Protein AF-A0AAU4R615-F1 (afdb_monomer)

Nearest PDB structures (foldseek):
  7slt-assembly1_C  TM=5.460E-01  e=6.188E-01  Locusta migratoria
  1qxx-assembly1_A-2  TM=3.269E-01  e=6.188E-01  Escherichia coli
  1ihr-assembly1_A  TM=3.620E-01  e=1.309E+00  Escherichia coli
  8c6j-assembly1_S  TM=3.219E-01  e=3.636E+00  Homo sapiens

Mean predicted aligned error: 5.18 Å

Foldseek 3Di:
DDDPNFDWDKDWDFDADPVRHGPDIDIDTDDPVSVLVSQQVVCVVVVHDRDDDDDPPD

Secondary structure (DSSP, 8-state):
-EETTEE-EEEEEEEE-TTS-EEEEEEEEESHHHHHHHHHHHHHHHTPPPPP------

Solvent-accessible surface area (backbone atoms only — not comparable to full-atom values): 3647 Å² total; per-residue (Å²): 93,72,56,90,94,39,65,32,50,68,52,78,48,75,42,60,44,98,86,68,44,80,72,45,76,49,79,47,57,34,56,66,70,41,35,37,53,49,45,34,60,47,12,69,78,69,75,46,86,62,63,80,84,80,78,76,90,114

Sequence (58 aa):
MQIEDTMVNGMDHILLDADGKIAEVTIFWRPLPSAVETQGHLAHLLGMWSWELRTDGK

Structure (mmCIF, N/CA/C/O backbone):
data_AF-A0AAU4R615-F1
#
_entry.id   AF-A0AAU4R615-F1
#
loop_
_atom_site.group_PDB
_atom_site.id
_atom_site.type_symbol
_atom_site.label_atom_id
_atom_site.label_alt_id
_atom_site.label_comp_id
_atom_site.label_asym_id
_atom_site.label_entity_id
_atom_site.label_seq_id
_atom_site.pdbx_PDB_ins_code
_atom_site.Cartn_x
_atom_site.Cartn_y
_atom_site.Cartn_z
_atom_site.occupancy
_atom_site.B_iso_or_equiv
_atom_site.auth_seq_id
_atom_site.auth_comp_id
_atom_site.auth_asym_id
_atom_site.auth_atom_id
_atom_site.pdbx_PDB_model_num
ATOM 1 N N . MET A 1 1 ? -5.357 5.254 -9.184 1.00 77.06 1 MET A N 1
ATOM 2 C CA . MET A 1 1 ? -4.725 6.385 -8.473 1.00 77.06 1 MET A CA 1
ATOM 3 C C . MET A 1 1 ? -3.506 6.813 -9.271 1.00 77.06 1 MET A C 1
ATOM 5 O O . MET A 1 1 ? -2.842 5.943 -9.824 1.00 77.06 1 MET A O 1
ATOM 9 N N . GLN A 1 2 ? -3.246 8.114 -9.373 1.00 77.75 2 GLN A N 1
ATOM 10 C CA . GLN A 1 2 ? -2.065 8.650 -10.049 1.00 77.75 2 GLN A CA 1
ATOM 11 C C . GLN A 1 2 ? -1.229 9.421 -9.028 1.00 77.75 2 GLN A C 1
ATOM 13 O O . GLN A 1 2 ? -1.778 10.248 -8.300 1.00 77.75 2 GLN A O 1
ATOM 18 N N . ILE A 1 3 ? 0.065 9.119 -8.962 1.00 75.88 3 ILE A N 1
ATOM 19 C CA . ILE A 1 3 ? 1.050 9.846 -8.158 1.00 75.88 3 ILE A CA 1
ATOM 20 C C . ILE A 1 3 ? 2.153 10.258 -9.121 1.00 75.88 3 ILE A C 1
ATOM 22 O O . ILE A 1 3 ? 2.819 9.398 -9.692 1.00 75.88 3 ILE A O 1
ATOM 26 N N . GLU A 1 4 ? 2.293 11.568 -9.323 1.00 81.75 4 GLU A N 1
ATOM 27 C CA . GLU A 1 4 ? 3.120 12.131 -10.395 1.00 81.75 4 GLU A CA 1
ATOM 28 C C . GLU A 1 4 ? 2.756 11.494 -11.751 1.00 81.75 4 GLU A C 1
ATOM 30 O O . GLU A 1 4 ? 1.585 11.509 -12.150 1.00 81.75 4 GLU A O 1
ATOM 35 N N . ASP A 1 5 ? 3.727 10.897 -12.436 1.00 83.94 5 ASP A N 1
ATOM 36 C CA . ASP A 1 5 ? 3.537 10.246 -13.733 1.00 83.94 5 ASP A CA 1
ATOM 37 C C . ASP A 1 5 ? 3.222 8.743 -13.614 1.00 83.94 5 ASP A C 1
ATOM 39 O O . ASP A 1 5 ? 2.962 8.071 -14.616 1.00 83.94 5 ASP A O 1
ATOM 43 N N . THR A 1 6 ? 3.175 8.200 -12.393 1.00 80.06 6 THR A N 1
ATOM 44 C CA . THR A 1 6 ? 2.944 6.775 -12.155 1.00 80.06 6 THR A CA 1
ATOM 45 C C . THR A 1 6 ? 1.463 6.481 -11.915 1.00 80.06 6 THR A C 1
ATOM 47 O O . THR A 1 6 ? 0.824 7.007 -10.997 1.00 80.06 6 THR A O 1
ATOM 50 N N . MET A 1 7 ? 0.902 5.575 -12.722 1.00 87.06 7 MET A N 1
ATOM 51 C CA . MET A 1 7 ? -0.469 5.092 -12.559 1.00 87.06 7 MET A CA 1
ATOM 52 C C . MET A 1 7 ? -0.495 3.723 -11.876 1.00 87.06 7 MET A C 1
ATOM 54 O O . MET A 1 7 ? 0.071 2.751 -12.377 1.00 87.06 7 MET A O 1
ATOM 58 N N . VAL A 1 8 ? -1.226 3.628 -10.763 1.00 87.38 8 VAL A N 1
ATOM 59 C CA . VAL A 1 8 ? -1.477 2.367 -10.054 1.00 87.38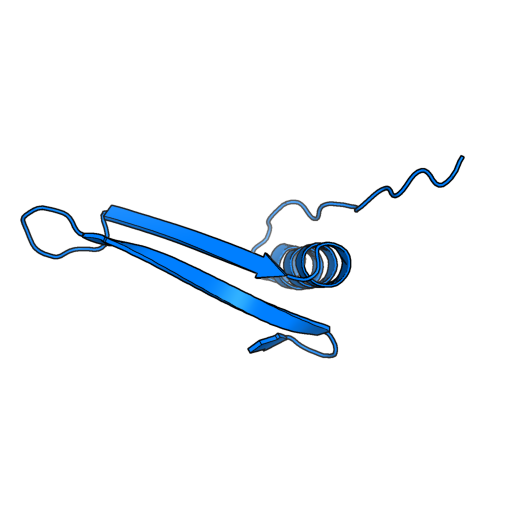 8 VAL A CA 1
ATOM 60 C C . VAL A 1 8 ? -2.971 2.104 -9.902 1.00 87.38 8 VAL A C 1
ATOM 62 O O . VAL A 1 8 ? -3.771 3.005 -9.629 1.00 87.38 8 VAL A O 1
ATOM 65 N N . ASN A 1 9 ? -3.351 0.837 -10.026 1.00 90.50 9 ASN A N 1
ATOM 66 C CA . ASN A 1 9 ? -4.613 0.330 -9.500 1.00 90.50 9 ASN A CA 1
ATOM 67 C C . ASN A 1 9 ? -4.347 -0.275 -8.128 1.00 90.50 9 ASN A C 1
ATOM 69 O O . ASN A 1 9 ? -3.307 -0.895 -7.924 1.00 90.50 9 ASN A O 1
ATOM 73 N N . GLY A 1 10 ? -5.273 -0.125 -7.192 1.00 88.94 10 GLY A N 1
ATOM 74 C CA . GLY A 1 10 ? -5.057 -0.616 -5.842 1.00 88.94 10 GLY A CA 1
ATOM 75 C C . GLY A 1 10 ? -6.331 -0.947 -5.097 1.00 88.94 10 GLY A C 1
ATOM 76 O O . GLY A 1 10 ? -7.431 -0.735 -5.606 1.00 88.94 10 GLY A O 1
ATOM 77 N N . MET A 1 11 ? -6.144 -1.496 -3.906 1.00 93.69 11 MET A N 1
ATOM 78 C CA . MET A 1 11 ? -7.196 -1.809 -2.953 1.00 93.69 11 MET A CA 1
ATOM 79 C C . MET A 1 11 ? -6.698 -1.478 -1.553 1.00 93.69 11 MET A C 1
ATOM 81 O O . MET A 1 11 ? -5.602 -1.899 -1.177 1.00 93.69 11 MET A O 1
ATOM 85 N N . ASP A 1 12 ? -7.554 -0.814 -0.788 1.00 93.38 12 ASP A N 1
ATOM 86 C CA . ASP A 1 12 ? -7.317 -0.525 0.618 1.00 93.38 12 ASP A CA 1
ATOM 87 C C . ASP A 1 12 ? -8.212 -1.442 1.454 1.00 93.38 12 ASP A C 1
ATOM 89 O O . ASP A 1 12 ? -9.428 -1.500 1.257 1.00 93.38 12 ASP A O 1
ATOM 93 N N . HIS A 1 13 ? -7.606 -2.178 2.379 1.00 95.81 13 HIS A N 1
ATOM 94 C CA . HIS A 1 13 ? -8.304 -2.961 3.387 1.00 95.81 13 HIS A CA 1
ATOM 95 C C . HIS A 1 13 ? -8.148 -2.268 4.738 1.00 95.81 13 HIS A C 1
ATOM 97 O O . HIS A 1 13 ? -7.030 -2.097 5.223 1.00 95.81 13 HIS A O 1
ATOM 103 N N . ILE A 1 14 ? -9.269 -1.862 5.333 1.00 97.56 14 ILE A N 1
ATOM 104 C CA . ILE A 1 14 ? -9.303 -1.122 6.596 1.00 97.56 14 ILE A CA 1
ATOM 105 C C . ILE A 1 14 ? -9.962 -2.008 7.647 1.00 97.56 14 ILE A C 1
ATOM 107 O O . ILE A 1 14 ? -11.136 -2.358 7.517 1.00 97.56 14 ILE A O 1
ATOM 111 N N . LEU A 1 15 ? -9.213 -2.347 8.694 1.00 98.12 15 LEU A N 1
ATOM 112 C CA . LEU A 1 15 ? -9.740 -3.031 9.868 1.00 98.12 15 LEU A CA 1
ATOM 113 C C . LEU A 1 15 ? -10.076 -1.998 10.941 1.00 98.12 15 LEU A C 1
ATOM 115 O O . LEU A 1 15 ? -9.231 -1.178 11.312 1.00 98.12 15 LEU A O 1
ATOM 119 N N . LEU A 1 16 ? -11.304 -2.062 11.451 1.00 98.38 16 LEU A N 1
ATOM 120 C CA . LEU A 1 16 ? -11.749 -1.232 12.565 1.00 98.38 16 LEU A CA 1
ATOM 121 C C . LEU A 1 16 ? -11.702 -2.017 13.883 1.00 98.38 16 LEU A C 1
ATOM 123 O O . LEU A 1 16 ? -11.966 -3.221 13.892 1.00 98.38 16 LEU A O 1
ATOM 127 N N . ASP A 1 17 ? -11.383 -1.343 14.987 1.00 98.00 17 ASP A N 1
ATOM 128 C CA . ASP A 1 17 ? -11.522 -1.891 16.338 1.00 98.00 17 ASP A CA 1
ATOM 129 C C . ASP A 1 17 ? -12.979 -1.846 16.838 1.00 98.00 17 ASP A C 1
ATOM 131 O O . ASP A 1 17 ? -13.904 -1.438 16.128 1.00 98.00 17 ASP A O 1
ATOM 135 N N . ALA A 1 18 ? -13.193 -2.283 18.082 1.00 98.19 18 ALA A N 1
ATOM 136 C CA . ALA A 1 18 ? -14.512 -2.313 18.713 1.00 98.19 18 ALA A CA 1
ATOM 137 C C . ALA A 1 18 ? -15.159 -0.921 18.865 1.00 98.19 18 ALA A C 1
ATOM 139 O O . ALA A 1 18 ? -16.384 -0.834 18.942 1.00 98.19 18 ALA A O 1
ATOM 140 N N . ASP A 1 19 ? -14.359 0.150 18.857 1.00 98.25 19 ASP A N 1
ATOM 141 C CA . ASP A 1 19 ? -14.814 1.541 18.938 1.00 98.25 19 ASP A CA 1
ATOM 142 C C . ASP A 1 19 ? -15.010 2.171 17.544 1.00 98.25 19 ASP A C 1
ATOM 144 O O . ASP A 1 19 ? -15.301 3.366 17.416 1.00 98.25 19 ASP A O 1
ATOM 148 N N . GLY A 1 20 ? -14.846 1.380 16.478 1.00 97.44 20 GLY A N 1
ATOM 149 C CA . GLY A 1 20 ? -14.945 1.83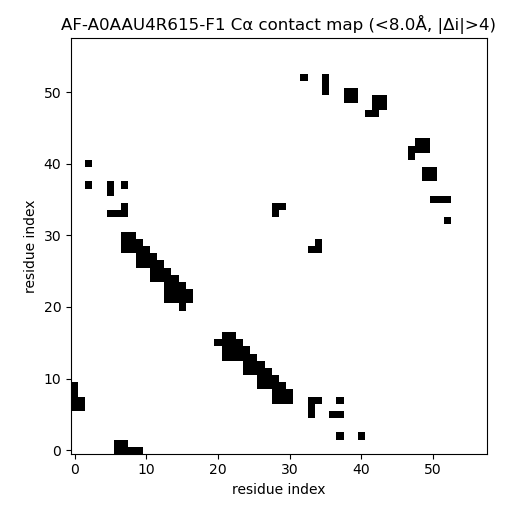1 15.094 1.00 97.44 20 GLY A CA 1
ATOM 150 C C . GLY A 1 20 ? -13.761 2.693 14.645 1.00 97.44 20 GLY A C 1
ATOM 151 O O . GLY A 1 20 ? -13.879 3.409 13.647 1.00 97.44 20 GLY A O 1
ATOM 152 N N . LYS A 1 21 ? -12.633 2.678 15.366 1.00 97.62 21 LYS A N 1
ATOM 153 C CA . LYS A 1 21 ? -11.398 3.364 14.962 1.00 97.62 21 LYS A CA 1
ATOM 154 C C . LYS A 1 21 ? -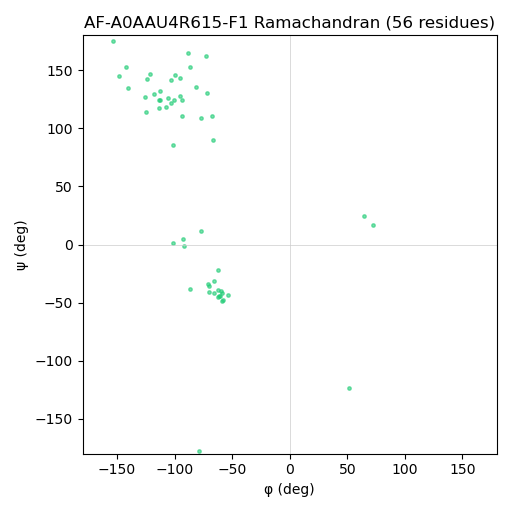10.570 2.470 14.058 1.00 97.62 21 LYS A C 1
ATOM 156 O O . LYS A 1 21 ? -10.650 1.253 14.136 1.00 97.62 21 LYS A O 1
ATOM 161 N N . ILE A 1 22 ? -9.761 3.082 13.197 1.00 97.88 22 ILE A N 1
ATOM 162 C CA . ILE A 1 22 ? -8.845 2.346 12.325 1.00 97.88 22 ILE A CA 1
ATOM 163 C C . ILE A 1 22 ? -7.770 1.694 13.193 1.00 97.88 22 ILE A C 1
ATOM 165 O O . ILE A 1 22 ? -6.919 2.384 13.750 1.00 97.88 22 ILE A O 1
ATOM 169 N N . ALA A 1 23 ? -7.820 0.370 13.279 1.00 98.06 23 ALA A N 1
ATOM 170 C CA . ALA A 1 23 ? -6.808 -0.439 13.940 1.00 98.06 23 ALA A CA 1
ATOM 171 C C . ALA A 1 23 ? -5.666 -0.781 12.975 1.00 98.06 23 ALA A C 1
ATOM 173 O O . ALA A 1 23 ? -4.501 -0.778 13.363 1.00 98.06 23 ALA A O 1
ATOM 174 N N . GLU A 1 24 ? -6.000 -1.048 11.709 1.00 98.00 24 GLU A N 1
ATOM 175 C CA . GLU A 1 24 ? -5.035 -1.398 10.669 1.00 98.00 24 GLU A CA 1
ATOM 176 C C . GLU A 1 24 ? -5.509 -0.905 9.298 1.00 98.00 24 GLU A C 1
ATOM 178 O O . GLU A 1 24 ? -6.703 -0.930 8.984 1.00 98.00 24 GLU A O 1
ATOM 183 N N . VAL A 1 25 ? -4.554 -0.495 8.462 1.00 96.19 25 VAL A N 1
ATOM 184 C CA . VAL A 1 25 ? -4.761 -0.292 7.027 1.00 96.19 25 VAL A CA 1
ATOM 185 C C . VAL A 1 25 ? -3.722 -1.105 6.275 1.00 96.19 25 VAL A C 1
ATOM 187 O O . VAL A 1 25 ? -2.524 -0.944 6.502 1.00 96.19 25 VAL A O 1
ATOM 190 N N . THR A 1 26 ? -4.182 -1.928 5.339 1.00 94.75 26 THR A N 1
ATOM 191 C CA . THR A 1 26 ? -3.322 -2.580 4.352 1.00 94.75 26 THR A CA 1
ATOM 192 C C . THR A 1 26 ? -3.646 -2.042 2.966 1.00 94.75 26 THR A C 1
ATOM 194 O O . THR A 1 26 ? -4.791 -2.112 2.523 1.00 94.75 26 THR A O 1
ATOM 197 N N . ILE A 1 27 ? -2.633 -1.522 2.275 1.00 91.31 27 ILE A N 1
ATOM 198 C CA . ILE A 1 27 ? -2.759 -0.928 0.942 1.00 91.31 27 ILE A CA 1
ATOM 199 C C . ILE A 1 27 ? -2.016 -1.809 -0.058 1.00 91.31 27 ILE A C 1
ATOM 201 O O . ILE A 1 27 ? -0.822 -2.065 0.094 1.00 91.31 27 ILE A O 1
ATOM 205 N N . PHE A 1 28 ? -2.715 -2.251 -1.100 1.00 91.00 28 PHE A N 1
ATOM 206 C CA . PHE A 1 28 ? -2.133 -3.019 -2.194 1.00 91.00 28 PHE A CA 1
ATOM 207 C C . PHE A 1 28 ? -2.155 -2.208 -3.481 1.00 91.00 28 PHE A C 1
ATOM 209 O O . PHE A 1 28 ? -3.203 -1.697 -3.873 1.00 91.00 28 PHE A O 1
ATOM 216 N N . TRP A 1 29 ? -1.028 -2.165 -4.190 1.00 91.75 29 TRP A N 1
ATOM 217 C CA . TRP A 1 29 ? -0.913 -1.521 -5.498 1.00 91.75 29 TRP A CA 1
ATOM 218 C C . TRP A 1 29 ? -0.456 -2.507 -6.573 1.00 91.75 29 TRP A C 1
ATOM 220 O O . TRP A 1 29 ? 0.327 -3.423 -6.326 1.00 91.75 29 TRP A O 1
ATOM 230 N N . ARG A 1 30 ? -0.952 -2.304 -7.794 1.00 92.50 30 ARG A N 1
ATOM 231 C CA . ARG A 1 30 ? -0.596 -3.052 -9.000 1.00 92.50 30 ARG A CA 1
ATOM 232 C C . ARG A 1 30 ? -0.548 -2.129 -10.228 1.00 92.50 30 ARG A C 1
ATOM 234 O O . ARG A 1 30 ? -1.327 -1.176 -10.295 1.00 92.50 30 ARG A O 1
ATOM 241 N N . PRO A 1 31 ? 0.262 -2.462 -11.249 1.00 92.44 31 PRO A N 1
ATOM 242 C CA . PRO A 1 31 ? 1.210 -3.584 -11.298 1.00 92.44 31 PRO A CA 1
ATOM 243 C C . PRO A 1 31 ? 2.456 -3.345 -10.421 1.00 92.44 31 PRO A C 1
ATOM 245 O O . PRO A 1 31 ? 2.732 -2.211 -10.045 1.00 92.44 31 PRO A O 1
ATOM 248 N N . LEU A 1 32 ? 3.196 -4.415 -10.089 1.00 91.62 32 LEU A N 1
ATOM 249 C CA . LEU A 1 32 ? 4.333 -4.366 -9.152 1.00 91.62 32 LEU A CA 1
ATOM 250 C C . LEU A 1 32 ? 5.400 -3.308 -9.511 1.00 91.6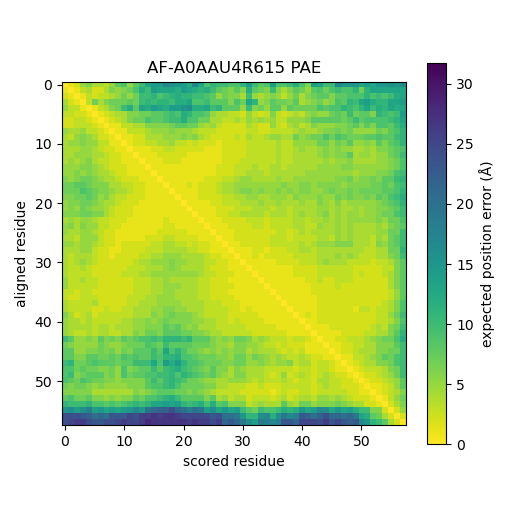2 32 LEU A C 1
ATOM 252 O O . LEU A 1 32 ? 5.800 -2.587 -8.602 1.00 91.62 32 LEU A O 1
ATOM 256 N N . PRO A 1 33 ? 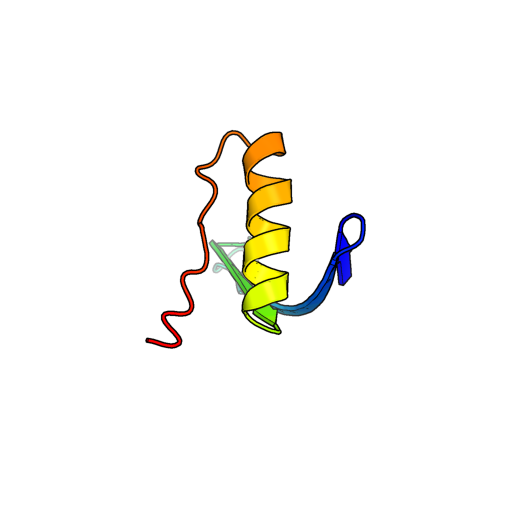5.827 -3.136 -10.781 1.00 92.12 33 PRO A N 1
ATOM 257 C CA . PRO A 1 33 ? 6.796 -2.091 -11.123 1.00 92.12 33 PRO A CA 1
ATOM 258 C C . PRO A 1 33 ? 6.308 -0.683 -10.758 1.00 92.12 33 PRO A C 1
ATOM 260 O O . PRO A 1 33 ? 6.998 0.039 -10.047 1.00 92.12 33 PRO A O 1
ATOM 263 N N . SER A 1 34 ? 5.077 -0.338 -11.145 1.00 92.00 34 SER A N 1
ATOM 264 C CA . SER A 1 34 ? 4.467 0.962 -10.837 1.00 92.00 34 SER A CA 1
ATOM 265 C C . SER A 1 34 ? 4.225 1.157 -9.337 1.00 92.00 34 SER A C 1
ATOM 267 O O . SER A 1 34 ? 4.299 2.274 -8.833 1.00 92.00 34 SER A O 1
ATOM 269 N N . ALA A 1 35 ? 3.956 0.077 -8.598 1.00 91.19 35 ALA A N 1
ATOM 270 C CA . ALA A 1 35 ? 3.830 0.128 -7.144 1.00 91.19 35 ALA A CA 1
ATOM 271 C C . ALA A 1 35 ? 5.163 0.478 -6.460 1.00 91.19 35 ALA A C 1
ATOM 273 O O . ALA A 1 35 ? 5.170 1.285 -5.533 1.00 91.19 35 ALA A O 1
ATOM 274 N N . VAL A 1 36 ? 6.280 -0.096 -6.921 1.00 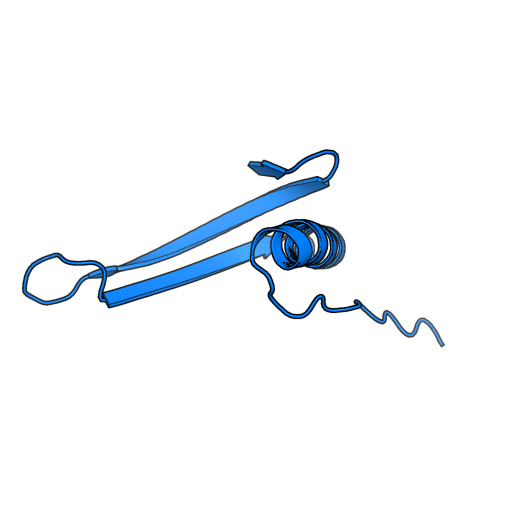91.69 36 VAL A N 1
ATOM 275 C CA . VAL A 1 36 ? 7.613 0.200 -6.368 1.00 91.69 36 VAL A CA 1
ATOM 276 C C . VAL A 1 36 ? 8.058 1.617 -6.724 1.00 91.69 36 VAL A C 1
ATOM 278 O O . VAL A 1 36 ? 8.547 2.332 -5.858 1.00 91.69 36 VAL A O 1
ATOM 281 N N . GLU A 1 37 ? 7.804 2.063 -7.952 1.00 91.38 37 GLU A N 1
ATOM 282 C CA . GLU A 1 37 ? 8.049 3.450 -8.367 1.00 91.38 37 GLU A CA 1
ATOM 283 C C . GLU A 1 37 ? 7.266 4.449 -7.495 1.00 91.38 37 GLU A C 1
ATOM 285 O O . GLU A 1 37 ? 7.844 5.364 -6.909 1.00 91.38 37 GLU A O 1
ATOM 290 N N . THR A 1 38 ? 5.969 4.192 -7.291 1.00 90.06 38 THR A N 1
ATOM 291 C CA . THR A 1 38 ? 5.115 4.993 -6.400 1.00 90.06 38 THR A CA 1
ATOM 292 C C . THR A 1 38 ? 5.648 5.015 -4.962 1.00 90.06 38 THR A C 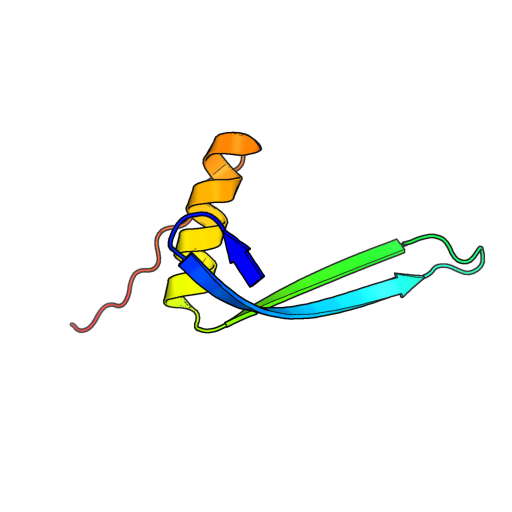1
ATOM 294 O O . THR A 1 38 ? 5.663 6.065 -4.317 1.00 90.06 38 THR A O 1
ATOM 297 N N . GLN A 1 39 ? 6.111 3.871 -4.445 1.00 90.06 39 GLN A N 1
ATOM 298 C CA . GLN A 1 39 ? 6.729 3.793 -3.120 1.00 90.06 39 GLN A CA 1
ATOM 299 C C . GLN A 1 39 ? 8.004 4.638 -3.046 1.00 90.06 39 GLN A C 1
ATOM 301 O O . GLN A 1 39 ? 8.209 5.313 -2.040 1.00 90.06 39 GLN A O 1
ATOM 306 N N . GLY A 1 40 ? 8.816 4.659 -4.104 1.00 90.31 40 GLY A N 1
ATOM 307 C CA . GLY A 1 40 ? 10.005 5.502 -4.200 1.00 90.31 40 GLY A CA 1
ATOM 308 C C . GLY A 1 40 ? 9.687 6.998 -4.123 1.00 90.31 40 GLY A C 1
ATOM 309 O O . GLY A 1 40 ? 10.337 7.714 -3.357 1.00 90.31 40 GLY A O 1
ATOM 310 N N . HIS A 1 41 ? 8.651 7.463 -4.834 1.00 89.06 41 HIS A N 1
ATOM 311 C CA . HIS 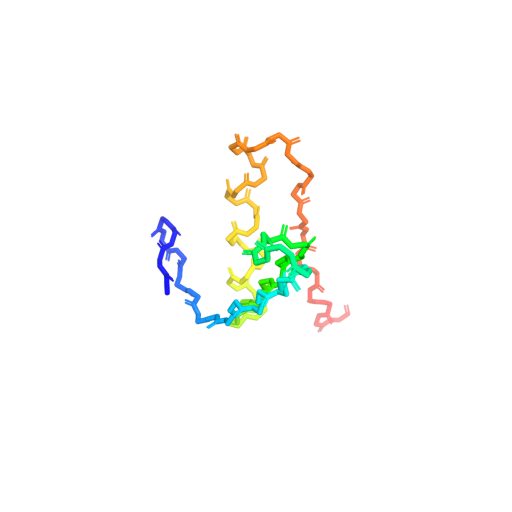A 1 41 ? 8.192 8.860 -4.762 1.00 89.06 41 HIS A CA 1
ATOM 312 C C . HIS A 1 41 ? 7.754 9.237 -3.337 1.00 89.06 41 HIS A C 1
ATOM 314 O O . HIS A 1 41 ? 8.150 10.274 -2.799 1.00 89.06 41 HIS A O 1
ATOM 320 N N . LEU A 1 42 ? 6.999 8.356 -2.674 1.00 88.44 42 LEU A N 1
ATOM 321 C CA . LEU A 1 42 ? 6.547 8.572 -1.296 1.00 88.44 42 LEU A CA 1
ATOM 322 C C . LEU A 1 42 ? 7.688 8.492 -0.276 1.00 88.44 42 LEU A C 1
ATOM 324 O O . LEU A 1 42 ? 7.690 9.244 0.699 1.00 88.44 42 LEU A O 1
ATOM 328 N N . ALA A 1 43 ? 8.668 7.613 -0.490 1.00 90.31 43 ALA A N 1
ATOM 329 C CA . ALA A 1 43 ? 9.789 7.426 0.421 1.00 90.31 43 ALA A CA 1
ATOM 330 C C . ALA A 1 43 ? 10.597 8.714 0.608 1.00 90.31 43 ALA A C 1
ATOM 332 O O . ALA A 1 43 ? 10.958 9.050 1.737 1.00 90.31 43 ALA A O 1
ATOM 333 N N . HIS A 1 44 ? 10.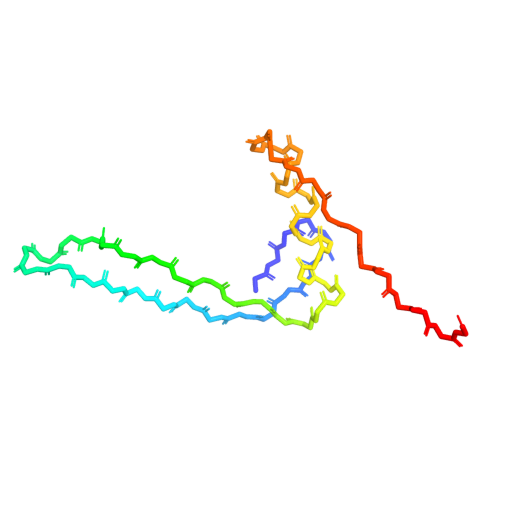803 9.470 -0.476 1.00 82.19 44 HIS A N 1
ATOM 334 C CA . HIS A 1 44 ? 11.464 10.771 -0.420 1.00 82.19 44 HIS A CA 1
ATOM 335 C C . HIS A 1 44 ? 10.689 11.781 0.439 1.00 82.19 44 HIS A C 1
ATOM 337 O O . HIS A 1 44 ? 11.277 12.449 1.287 1.00 82.19 44 HIS A O 1
ATOM 343 N N . LEU A 1 45 ? 9.367 11.857 0.259 1.00 85.62 45 LEU A N 1
ATOM 344 C CA . LEU A 1 45 ? 8.505 12.806 0.972 1.00 85.62 45 LEU A CA 1
ATOM 345 C C . LEU A 1 45 ? 8.338 12.465 2.457 1.00 85.62 45 LEU A C 1
ATOM 347 O O . LEU A 1 45 ? 8.207 13.362 3.288 1.00 85.62 45 LEU A O 1
ATOM 351 N N . LEU A 1 46 ? 8.328 11.175 2.790 1.00 87.69 46 LEU A N 1
ATOM 352 C CA . LEU A 1 46 ? 8.024 10.675 4.133 1.00 87.69 46 LEU A CA 1
ATOM 353 C C . LEU A 1 46 ? 9.274 10.282 4.935 1.00 87.69 46 LEU A C 1
ATOM 355 O O . LEU A 1 46 ? 9.149 9.816 6.066 1.00 87.69 46 LEU A O 1
ATOM 359 N N . GLY A 1 47 ? 10.475 10.447 4.371 1.00 87.94 47 GLY A N 1
ATOM 360 C CA . GLY A 1 47 ? 11.730 10.045 5.014 1.00 87.94 47 GLY A CA 1
ATOM 361 C C . GLY A 1 47 ? 11.856 8.531 5.222 1.00 87.94 47 GLY A C 1
ATOM 362 O O . GLY A 1 47 ? 12.565 8.090 6.126 1.00 87.94 47 GLY A O 1
ATOM 363 N N . MET A 1 48 ? 11.155 7.731 4.415 1.00 88.00 48 MET A N 1
ATOM 364 C CA . MET A 1 48 ? 11.220 6.269 4.456 1.00 88.00 48 MET A CA 1
ATOM 365 C C . MET A 1 48 ? 12.340 5.752 3.544 1.00 88.00 48 MET A C 1
ATOM 367 O O . MET A 1 48 ? 12.840 6.460 2.671 1.00 88.00 48 MET A O 1
ATOM 371 N N . TRP A 1 49 ? 12.723 4.483 3.702 1.00 85.81 49 TRP A N 1
ATOM 372 C CA . TRP A 1 49 ? 13.619 3.840 2.742 1.00 85.81 49 TRP A CA 1
ATOM 373 C C . TRP A 1 49 ? 12.911 3.561 1.416 1.00 85.81 49 TRP A C 1
ATOM 375 O O . TRP A 1 49 ? 11.834 2.968 1.397 1.00 85.81 49 TRP A O 1
ATOM 385 N N . SER A 1 50 ? 13.546 3.961 0.315 1.00 89.62 50 SER A N 1
ATOM 386 C CA . SER A 1 50 ? 13.115 3.635 -1.047 1.00 89.62 50 SER A CA 1
ATOM 387 C C . SER A 1 50 ? 13.588 2.236 -1.427 1.00 89.62 50 SER A C 1
ATOM 389 O O . SER A 1 50 ? 14.721 1.857 -1.116 1.00 89.62 50 SER A O 1
ATOM 391 N N . TRP A 1 51 ? 12.710 1.450 -2.041 1.00 85.56 51 TRP A N 1
ATOM 392 C CA . TRP A 1 51 ? 13.004 0.083 -2.454 1.00 85.56 51 TRP A CA 1
ATOM 393 C C . TRP A 1 51 ? 13.256 0.046 -3.960 1.00 85.56 51 TRP A C 1
ATOM 395 O O . TRP A 1 51 ? 12.584 0.717 -4.737 1.00 85.56 51 TRP A O 1
ATOM 405 N N . GLU A 1 52 ? 14.220 -0.766 -4.383 1.00 89.56 52 GLU A N 1
ATOM 406 C CA . GLU A 1 52 ? 14.521 -0.981 -5.797 1.00 89.56 52 GLU A CA 1
ATOM 407 C C . GLU A 1 52 ? 13.947 -2.333 -6.230 1.00 89.56 52 GLU A C 1
ATOM 409 O O . GLU A 1 52 ? 14.294 -3.374 -5.664 1.00 89.56 52 GLU A O 1
ATOM 414 N N . LEU A 1 53 ? 13.073 -2.335 -7.240 1.00 90.69 53 LEU A N 1
ATOM 415 C CA . LEU A 1 53 ? 12.599 -3.582 -7.829 1.00 90.69 53 LEU A CA 1
ATOM 416 C C . LEU A 1 53 ? 13.682 -4.143 -8.745 1.00 90.69 53 LEU A C 1
ATOM 418 O O . LEU A 1 53 ? 13.910 -3.629 -9.838 1.00 90.69 53 LEU A O 1
ATOM 422 N N . ARG A 1 54 ? 14.310 -5.236 -8.321 1.00 90.50 54 ARG A N 1
ATOM 423 C CA . ARG A 1 54 ? 15.238 -5.990 -9.163 1.00 90.50 54 ARG A CA 1
ATOM 424 C C . ARG A 1 54 ? 14.491 -7.107 -9.865 1.00 90.50 54 ARG A C 1
ATOM 426 O O . ARG A 1 54 ? 14.016 -8.049 -9.236 1.00 90.50 54 ARG A O 1
ATOM 433 N N . THR A 1 55 ? 14.345 -6.966 -11.176 1.00 81.56 55 THR A N 1
ATOM 434 C CA . THR A 1 55 ? 13.848 -8.026 -12.049 1.00 81.56 55 THR A CA 1
ATOM 435 C C . THR A 1 55 ? 15.048 -8.632 -12.746 1.00 81.56 55 THR A C 1
ATOM 437 O O . THR A 1 55 ? 15.416 -8.202 -13.841 1.00 81.56 55 THR A O 1
ATOM 440 N N . ASP A 1 56 ? 15.693 -9.588 -12.092 1.00 80.06 56 ASP A N 1
ATOM 441 C CA . ASP A 1 56 ? 16.805 -10.315 -12.686 1.00 80.06 56 ASP A CA 1
ATOM 442 C C . ASP A 1 56 ? 16.243 -11.152 -13.847 1.00 80.06 56 ASP A C 1
ATOM 444 O O . ASP A 1 56 ? 15.755 -12.268 -13.689 1.00 80.06 56 ASP A O 1
ATOM 448 N N . GLY A 1 57 ? 16.233 -10.555 -15.041 1.00 63.84 57 GLY A N 1
ATOM 449 C CA . GLY A 1 57 ? 15.971 -11.232 -16.310 1.00 63.84 57 GLY A CA 1
ATOM 450 C C . GLY A 1 57 ? 17.177 -12.040 -16.803 1.00 63.84 57 GLY A C 1
ATOM 451 O O . GLY A 1 57 ? 17.195 -12.434 -17.970 1.00 63.84 57 GLY A O 1
ATOM 452 N N . LYS A 1 58 ? 18.188 -12.221 -15.943 1.00 44.28 58 LYS A N 1
ATOM 453 C CA . LYS A 1 58 ? 19.358 -13.096 -16.046 1.00 44.28 58 LYS A CA 1
ATOM 454 C C . LYS A 1 58 ? 20.017 -13.247 -14.682 1.00 44.28 58 LYS A C 1
ATOM 456 O O . LYS A 1 58 ? 20.116 -12.211 -13.993 1.00 44.28 58 LYS A O 1
#

Radius of gyration: 14.28 Å; Cα contacts (8 Å, |Δi|>4): 67; chains: 1; bounding box: 34×26×35 Å

pLDDT: mean 89.0, std 8.92, range [44.28, 98.38]